Protein AF-A0A7Y2MTN3-F1 (afdb_monomer_lite)

Radius of gyration: 19.56 Å; chains: 1; bounding box: 53×22×52 Å

Foldseek 3Di:
DPDPPDDDDDDPDPDDDDDPVRVVVVVVVVCVVCVVDDDDDDDDPDDDDPVVVVVVVVVVQPDDDPPNPSPDDDDDDDDPVD

pLDDT: mean 93.46, std 9.03, range [53.56, 98.69]

Secondary structure (DSSP, 8-state):
-PPPPPPPP----SSPP--HHHHHHHHHHHHHHHTT---------PPPPHHHHHHHHHHHTTS--GGG-----------TT-

Structure (mmCIF, N/CA/C/O backbone):
data_AF-A0A7Y2MTN3-F1
#
_entry.id   AF-A0A7Y2MTN3-F1
#
loop_
_atom_site.group_PDB
_atom_site.id
_atom_site.type_symbol
_atom_site.label_atom_id
_atom_site.label_alt_id
_atom_site.label_comp_id
_atom_site.label_asym_id
_atom_site.label_entity_id
_atom_site.label_seq_id
_atom_site.pdbx_PDB_ins_code
_atom_site.Cartn_x
_atom_site.Cartn_y
_atom_site.Cartn_z
_atom_site.occupancy
_atom_site.B_iso_or_equiv
_atom_site.auth_seq_id
_atom_site.auth_comp_id
_atom_site.auth_asym_id
_atom_site.auth_atom_id
_atom_site.pdbx_PDB_model_num
ATOM 1 N N . MET A 1 1 ? 36.621 -1.089 11.410 1.00 53.56 1 MET A N 1
ATOM 2 C CA . MET A 1 1 ? 35.343 -1.205 10.676 1.00 53.56 1 MET A CA 1
ATOM 3 C C . MET A 1 1 ? 35.570 -2.117 9.486 1.00 53.56 1 MET A C 1
ATOM 5 O O . MET A 1 1 ? 36.526 -1.849 8.765 1.00 53.56 1 MET A O 1
ATOM 9 N N . PRO A 1 2 ? 34.791 -3.194 9.288 1.00 56.69 2 PRO A N 1
ATOM 10 C CA . PRO A 1 2 ? 34.909 -3.961 8.058 1.00 56.69 2 PRO A CA 1
ATOM 11 C C . PRO A 1 2 ? 34.501 -3.054 6.890 1.00 56.69 2 PRO A C 1
ATOM 13 O O . PRO A 1 2 ? 33.537 -2.297 7.005 1.00 56.69 2 PRO A O 1
ATOM 16 N N . LEU A 1 3 ? 35.266 -3.096 5.800 1.00 59.53 3 LEU A N 1
ATOM 17 C CA . LEU A 1 3 ? 34.935 -2.406 4.555 1.00 59.53 3 LEU A CA 1
ATOM 18 C C . LEU A 1 3 ? 33.555 -2.893 4.099 1.00 59.53 3 LEU A C 1
ATOM 20 O O . LEU A 1 3 ? 33.354 -4.097 3.937 1.00 59.53 3 LEU A O 1
ATOM 24 N N . ALA A 1 4 ? 32.601 -1.974 3.943 1.00 67.75 4 ALA A N 1
ATOM 25 C CA . ALA A 1 4 ? 31.284 -2.309 3.424 1.00 67.75 4 ALA A CA 1
ATOM 26 C C . ALA A 1 4 ? 31.454 -2.984 2.054 1.00 67.75 4 ALA A C 1
ATOM 28 O O . ALA A 1 4 ? 32.063 -2.417 1.148 1.00 67.75 4 ALA A O 1
ATOM 29 N N . SER A 1 5 ? 30.970 -4.221 1.929 1.00 81.00 5 SER A N 1
ATOM 30 C CA . SER A 1 5 ? 30.993 -4.951 0.663 1.00 81.00 5 SER A CA 1
ATOM 31 C C . SER A 1 5 ? 30.158 -4.190 -0.366 1.00 81.00 5 SER A C 1
ATOM 33 O O . SER A 1 5 ? 29.022 -3.806 -0.080 1.00 81.00 5 SER A O 1
ATOM 35 N N . THR A 1 6 ? 30.717 -3.950 -1.553 1.00 84.50 6 THR A N 1
ATOM 36 C CA . THR A 1 6 ? 29.983 -3.331 -2.659 1.00 84.50 6 THR A CA 1
ATOM 37 C C . THR A 1 6 ? 28.754 -4.183 -2.988 1.00 84.50 6 THR A C 1
ATOM 39 O O . THR A 1 6 ? 28.907 -5.383 -3.239 1.00 84.50 6 THR A O 1
ATOM 42 N N . PRO A 1 7 ? 27.539 -3.609 -3.009 1.00 87.44 7 PRO A N 1
ATOM 43 C CA . PRO A 1 7 ? 26.343 -4.376 -3.319 1.00 87.44 7 PRO A CA 1
ATOM 44 C C . PRO A 1 7 ? 26.416 -4.940 -4.743 1.00 87.44 7 PRO A C 1
ATOM 46 O O . PRO A 1 7 ? 26.818 -4.259 -5.688 1.00 87.44 7 PRO A O 1
ATOM 49 N N . ARG A 1 8 ? 26.001 -6.200 -4.900 1.00 93.44 8 ARG A N 1
ATOM 50 C CA . ARG A 1 8 ? 2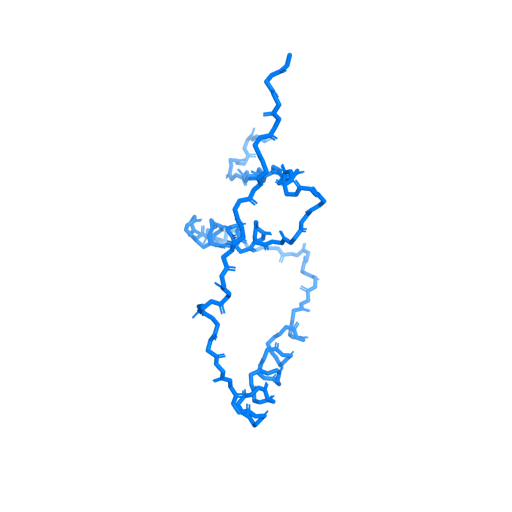5.887 -6.854 -6.207 1.00 93.44 8 ARG A CA 1
ATOM 51 C C . ARG A 1 8 ? 24.703 -6.268 -6.973 1.00 93.44 8 ARG A C 1
ATOM 53 O O . ARG A 1 8 ? 23.579 -6.283 -6.478 1.00 93.44 8 ARG A O 1
ATOM 60 N N . THR A 1 9 ? 24.935 -5.829 -8.205 1.00 93.94 9 THR A N 1
ATOM 61 C CA . THR A 1 9 ? 23.864 -5.433 -9.125 1.00 93.94 9 THR A CA 1
ATOM 62 C C . THR A 1 9 ? 23.280 -6.657 -9.837 1.00 93.94 9 THR A C 1
ATOM 64 O O . THR A 1 9 ? 23.985 -7.630 -10.123 1.00 93.94 9 THR A O 1
ATOM 67 N N . ILE A 1 10 ? 21.973 -6.629 -10.102 1.00 93.19 10 ILE A N 1
ATOM 68 C CA . ILE A 1 10 ? 21.243 -7.685 -10.818 1.00 93.19 10 ILE A CA 1
ATOM 69 C C . ILE A 1 10 ? 20.345 -7.064 -11.902 1.00 93.19 10 ILE A C 1
ATOM 71 O O . ILE A 1 10 ? 19.859 -5.949 -11.699 1.00 93.19 10 ILE A O 1
ATOM 75 N N . PRO A 1 11 ? 20.100 -7.748 -13.040 1.00 93.75 11 PRO A N 1
ATOM 76 C CA . PRO A 1 11 ? 19.121 -7.297 -14.028 1.00 93.75 11 PRO A CA 1
ATOM 77 C C . PRO A 1 11 ? 17.699 -7.236 -13.451 1.00 93.75 11 PRO A C 1
ATOM 79 O O . PRO A 1 11 ? 17.297 -8.099 -12.668 1.00 93.75 11 PRO A O 1
ATOM 82 N N . LEU A 1 12 ? 16.913 -6.245 -13.875 1.00 89.88 12 LEU A N 1
ATOM 83 C CA . LEU A 1 12 ? 15.512 -6.097 -13.479 1.00 89.88 12 LEU A CA 1
ATOM 84 C C . LEU A 1 12 ? 14.618 -7.027 -14.320 1.00 89.88 12 LEU A C 1
ATOM 86 O O . LEU A 1 12 ? 14.159 -6.640 -15.387 1.00 89.88 12 LEU A O 1
ATOM 90 N N . SER A 1 13 ? 14.385 -8.256 -13.854 1.00 86.56 13 SER A N 1
ATOM 91 C CA . SER A 1 13 ? 13.712 -9.311 -14.637 1.00 86.56 13 SER A CA 1
ATOM 92 C C . SER A 1 13 ? 12.241 -9.577 -14.287 1.00 86.56 13 SER A C 1
ATOM 94 O O . SER A 1 13 ? 11.578 -10.334 -14.987 1.00 86.56 13 SER A O 1
ATOM 96 N N . HIS A 1 14 ? 11.712 -8.993 -13.210 1.00 83.06 14 HIS A N 1
ATOM 97 C CA . HIS A 1 14 ? 10.403 -9.372 -12.655 1.00 83.06 14 HIS A CA 1
ATOM 98 C C . HIS A 1 14 ? 9.244 -8.443 -13.049 1.00 83.06 14 HIS A C 1
ATOM 100 O O . HIS A 1 14 ? 8.110 -8.665 -12.625 1.00 83.06 14 HIS A O 1
ATOM 106 N N . ARG A 1 15 ? 9.497 -7.383 -13.827 1.00 84.31 15 ARG A N 1
ATOM 107 C CA . ARG A 1 15 ? 8.447 -6.456 -14.262 1.00 84.31 15 ARG A CA 1
ATOM 108 C C . ARG A 1 15 ? 7.978 -6.839 -15.669 1.00 84.31 15 ARG A C 1
ATOM 110 O O . ARG A 1 15 ? 8.797 -6.782 -16.581 1.00 84.31 15 ARG A O 1
ATOM 117 N N . PRO A 1 16 ? 6.700 -7.206 -15.867 1.00 87.88 16 PRO A N 1
ATOM 118 C CA . PRO A 1 16 ? 6.203 -7.524 -17.197 1.00 87.88 16 PRO A CA 1
ATOM 119 C C . PRO A 1 16 ? 6.197 -6.271 -18.075 1.00 87.88 16 PRO A C 1
ATOM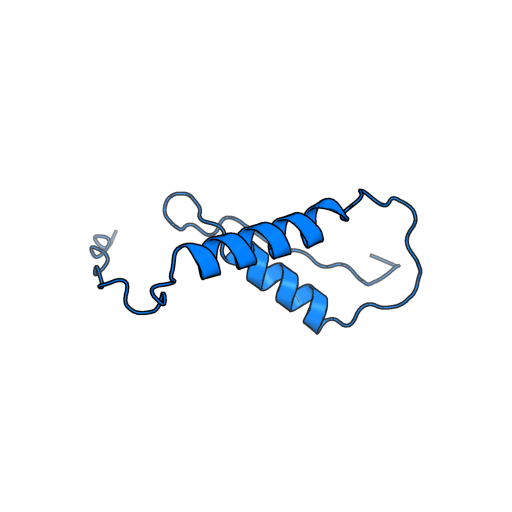 121 O O . PRO A 1 16 ? 5.842 -5.179 -17.616 1.00 87.88 16 PRO A O 1
ATOM 124 N N . GLU A 1 17 ? 6.554 -6.441 -19.344 1.00 90.19 17 GLU A N 1
ATOM 125 C CA . GLU A 1 17 ? 6.321 -5.425 -20.365 1.00 90.19 17 GLU A CA 1
ATOM 126 C C . GLU A 1 17 ? 4.821 -5.350 -20.662 1.00 90.19 17 GLU A C 1
ATOM 128 O O . GLU A 1 17 ? 4.148 -6.368 -20.831 1.00 90.19 17 GLU A O 1
ATOM 133 N N . LEU A 1 18 ? 4.280 -4.133 -20.680 1.00 92.88 18 LEU A N 1
ATOM 134 C CA . LEU A 1 18 ? 2.867 -3.879 -20.938 1.00 92.88 18 LEU A CA 1
ATOM 135 C C . LEU A 1 18 ? 2.727 -3.046 -22.208 1.00 92.88 18 LEU A C 1
ATOM 137 O O . LEU A 1 18 ? 3.530 -2.146 -22.461 1.00 92.88 18 LEU A O 1
ATOM 141 N N . THR A 1 19 ? 1.670 -3.307 -22.9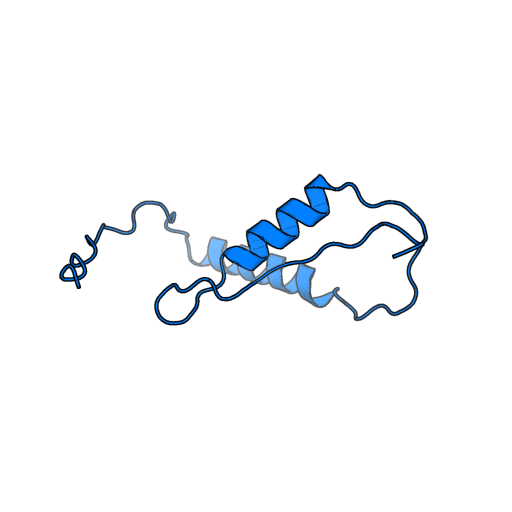75 1.00 97.81 19 THR A N 1
ATOM 142 C CA . THR A 1 19 ? 1.295 -2.441 -24.095 1.00 97.81 19 THR A CA 1
ATOM 143 C C . THR A 1 19 ? 0.855 -1.073 -23.578 1.00 97.81 19 THR A C 1
ATOM 145 O O . THR A 1 19 ? 0.386 -0.935 -22.445 1.00 97.81 19 THR A O 1
ATOM 148 N N . VAL A 1 20 ? 0.970 -0.047 -24.422 1.00 97.62 20 VAL A N 1
ATOM 149 C CA . VAL A 1 20 ? 0.549 1.317 -24.066 1.00 97.62 20 VAL A CA 1
ATOM 150 C C . VAL A 1 20 ? -0.924 1.360 -23.650 1.00 97.62 20 VAL A C 1
ATOM 152 O O . VAL A 1 20 ? -1.260 2.034 -22.678 1.00 97.62 20 VAL A O 1
ATOM 155 N N . ASP A 1 21 ? -1.792 0.610 -24.329 1.00 98.12 21 ASP A N 1
ATOM 156 C CA . ASP A 1 21 ? -3.218 0.571 -24.001 1.00 98.12 21 ASP A CA 1
ATOM 157 C C . ASP A 1 21 ? -3.482 -0.105 -22.650 1.00 98.12 21 ASP A C 1
ATOM 159 O O . ASP A 1 21 ? -4.228 0.444 -21.841 1.00 98.12 21 ASP A O 1
ATOM 163 N N . ALA A 1 22 ? -2.792 -1.210 -22.336 1.00 97.19 22 ALA A N 1
ATOM 164 C CA . ALA A 1 22 ? -2.890 -1.853 -21.024 1.00 97.19 22 ALA A CA 1
ATOM 165 C C . ALA A 1 22 ? -2.376 -0.943 -19.892 1.00 97.19 22 ALA A C 1
ATOM 167 O O . ALA A 1 22 ? -2.939 -0.917 -18.796 1.00 97.19 22 ALA A O 1
ATOM 168 N N . VAL A 1 23 ? -1.316 -0.164 -20.142 1.00 96.94 23 VAL A N 1
ATOM 169 C CA . VAL A 1 23 ? -0.837 0.850 -19.188 1.0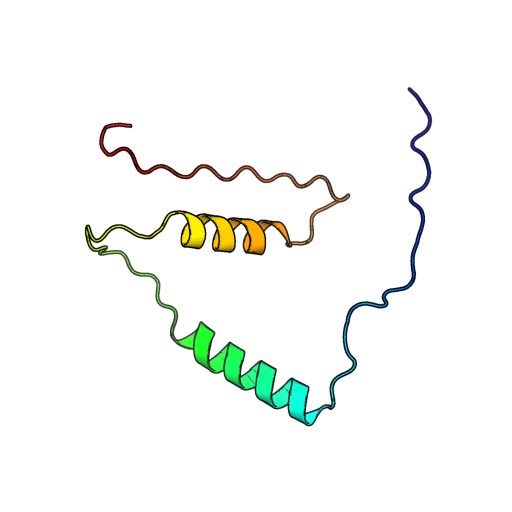0 96.94 23 VAL A CA 1
ATOM 170 C C . VAL A 1 23 ? -1.883 1.947 -18.992 1.00 96.94 23 VAL A C 1
ATOM 172 O O . VAL A 1 23 ? -2.151 2.324 -17.850 1.00 96.94 23 VAL A O 1
ATOM 175 N N . ARG A 1 24 ? -2.499 2.438 -20.075 1.00 98.31 24 ARG A N 1
ATOM 176 C CA . ARG A 1 24 ? -3.534 3.482 -20.024 1.00 98.31 24 ARG A CA 1
ATOM 177 C C . ARG A 1 24 ? -4.757 3.021 -19.235 1.00 98.31 24 ARG A C 1
ATOM 179 O O . ARG A 1 24 ? -5.234 3.757 -18.376 1.00 98.31 24 ARG A O 1
ATOM 186 N N . GLU A 1 25 ? -5.232 1.808 -19.491 1.00 98.31 25 GLU A N 1
ATOM 187 C CA . GLU A 1 25 ? -6.365 1.222 -18.775 1.00 98.31 25 GLU A CA 1
ATOM 188 C C . GLU A 1 25 ? -6.083 1.118 -17.272 1.00 98.31 25 GLU A C 1
ATOM 190 O O . GLU A 1 25 ? -6.864 1.609 -16.458 1.00 98.31 25 GLU A O 1
ATOM 195 N N . ARG A 1 26 ? -4.920 0.570 -16.893 1.00 97.38 26 ARG A N 1
ATOM 196 C CA . ARG A 1 26 ? -4.514 0.454 -15.484 1.00 97.38 26 ARG A CA 1
ATOM 197 C C . ARG A 1 26 ? -4.375 1.809 -14.798 1.00 97.38 26 ARG A C 1
ATOM 199 O O . ARG A 1 26 ? -4.772 1.942 -13.644 1.00 97.38 26 ARG A O 1
ATOM 206 N N . ALA A 1 27 ? -3.806 2.799 -15.486 1.00 98.06 27 ALA A N 1
ATOM 207 C CA . ALA A 1 27 ? -3.650 4.146 -14.950 1.00 98.06 27 ALA A CA 1
ATOM 208 C C . ALA A 1 27 ? -5.010 4.806 -14.688 1.00 98.06 27 ALA A C 1
ATOM 210 O O . ALA A 1 27 ? -5.215 5.363 -13.611 1.00 98.06 27 ALA A O 1
ATOM 211 N N . ASN A 1 28 ? -5.949 4.684 -15.633 1.00 98.56 28 ASN A N 1
ATOM 212 C CA . ASN A 1 28 ? -7.306 5.192 -15.466 1.00 98.56 28 ASN A CA 1
ATOM 213 C C . ASN A 1 28 ? -8.018 4.471 -14.322 1.00 98.56 28 ASN A C 1
ATOM 215 O O . ASN A 1 28 ? -8.499 5.135 -13.418 1.00 98.56 28 ASN A O 1
ATOM 219 N N . ALA A 1 29 ? -8.018 3.136 -14.287 1.00 98.62 29 ALA A N 1
ATOM 220 C CA . ALA A 1 29 ? -8.661 2.380 -13.211 1.00 98.62 29 ALA A CA 1
ATOM 221 C C . ALA A 1 29 ? -8.121 2.762 -11.821 1.00 98.62 29 ALA A C 1
ATOM 223 O O . ALA A 1 29 ? -8.894 2.974 -10.890 1.00 98.62 29 ALA A O 1
ATOM 224 N N . PHE A 1 30 ? -6.800 2.918 -11.691 1.00 98.38 30 PHE A N 1
ATOM 225 C CA . PHE A 1 30 ? -6.185 3.355 -10.441 1.00 98.38 30 PHE A CA 1
ATOM 226 C C . PHE A 1 30 ? -6.582 4.786 -10.066 1.00 98.38 30 PHE A C 1
ATOM 228 O O . PHE A 1 30 ? -6.958 5.027 -8.923 1.00 98.38 30 PHE A O 1
ATOM 235 N N . TYR A 1 31 ? -6.540 5.729 -11.015 1.00 98.56 31 TYR A N 1
ATOM 236 C CA . TYR A 1 31 ? -7.023 7.095 -10.793 1.00 98.56 31 TYR A CA 1
ATOM 237 C C . TYR A 1 31 ? -8.482 7.098 -10.327 1.00 98.56 31 TYR A C 1
ATOM 239 O O . TYR A 1 31 ? -8.832 7.778 -9.360 1.00 98.56 31 TYR A O 1
ATOM 247 N N . GLU A 1 32 ? -9.314 6.305 -11.000 1.00 98.56 32 GLU A N 1
ATOM 248 C CA . GLU A 1 32 ? -10.735 6.193 -10.738 1.00 98.56 32 GLU A CA 1
ATOM 249 C C . GLU A 1 32 ? -11.032 5.642 -9.333 1.00 98.56 32 GLU A C 1
ATOM 251 O O . GLU A 1 32 ? -12.014 6.069 -8.726 1.00 98.56 32 GLU A O 1
ATOM 256 N N . ASP A 1 33 ? -10.185 4.760 -8.805 1.00 98.38 33 ASP A N 1
ATOM 257 C CA . ASP A 1 33 ? -10.258 4.252 -7.435 1.00 98.38 33 ASP A CA 1
ATOM 258 C C . ASP A 1 33 ? -9.789 5.309 -6.419 1.00 98.38 33 ASP A C 1
ATOM 260 O O . ASP A 1 33 ? -10.557 5.755 -5.558 1.00 98.38 33 ASP A O 1
ATOM 264 N N . VAL A 1 34 ? -8.561 5.821 -6.563 1.00 98.06 34 VAL A N 1
ATOM 265 C CA . VAL A 1 34 ? -7.967 6.728 -5.565 1.00 98.06 34 VAL A CA 1
ATOM 266 C C . VAL A 1 34 ? -8.656 8.090 -5.491 1.00 98.06 34 VAL A C 1
ATOM 268 O O . VAL A 1 34 ? -8.632 8.721 -4.430 1.00 98.06 34 VAL A O 1
ATOM 271 N N . ARG A 1 35 ? -9.321 8.556 -6.563 1.00 98.12 35 ARG A N 1
ATOM 272 C CA . ARG A 1 35 ? -10.095 9.813 -6.528 1.00 98.12 35 ARG A CA 1
ATOM 273 C C . ARG A 1 35 ? -11.305 9.744 -5.597 1.00 98.12 35 ARG A C 1
ATOM 275 O O . ARG A 1 35 ? -11.784 10.786 -5.153 1.00 98.12 35 ARG A O 1
ATOM 282 N N . THR A 1 36 ? -11.801 8.544 -5.285 1.00 98.19 36 THR A N 1
ATOM 283 C CA . THR A 1 36 ? -12.925 8.360 -4.351 1.00 98.19 36 THR A CA 1
ATOM 284 C C . THR A 1 36 ? -12.512 8.575 -2.894 1.00 98.19 36 THR A C 1
ATOM 286 O O . THR A 1 36 ? -13.354 8.875 -2.044 1.00 98.19 36 THR A O 1
ATOM 289 N N . ARG A 1 37 ? -11.210 8.485 -2.589 1.00 98.25 37 ARG A N 1
ATOM 290 C CA . ARG A 1 37 ? -10.681 8.616 -1.232 1.00 98.25 37 ARG A CA 1
ATOM 291 C C . ARG A 1 37 ? -10.954 10.012 -0.673 1.00 98.25 37 ARG A C 1
ATOM 293 O O . ARG A 1 37 ? -10.526 11.035 -1.213 1.00 98.25 37 ARG A O 1
ATOM 300 N N . ARG A 1 38 ? -11.591 10.056 0.497 1.00 98.38 38 ARG A N 1
ATOM 301 C CA . ARG A 1 38 ? -11.820 11.273 1.287 1.00 98.38 38 ARG A CA 1
ATOM 302 C C . ARG A 1 38 ? -11.193 11.131 2.665 1.00 98.38 38 ARG A C 1
ATOM 304 O O . ARG A 1 38 ? -11.065 10.035 3.195 1.00 98.38 38 ARG A O 1
ATOM 311 N N . THR A 1 39 ? -10.801 12.257 3.254 1.00 98.38 39 THR A N 1
ATOM 312 C CA . THR A 1 39 ? -10.376 12.276 4.657 1.00 98.38 39 THR A CA 1
ATOM 313 C C . THR A 1 39 ? -11.624 12.189 5.524 1.00 98.38 39 THR A C 1
ATOM 315 O O . THR A 1 39 ? -12.392 13.148 5.595 1.00 98.38 39 THR A O 1
ATOM 318 N N . VAL A 1 40 ? -11.829 11.033 6.147 1.00 97.94 40 VAL A N 1
ATOM 319 C CA . VAL A 1 40 ? -12.932 10.761 7.074 1.00 97.94 40 VAL A CA 1
ATOM 320 C C . VAL A 1 40 ? -12.468 11.058 8.501 1.00 97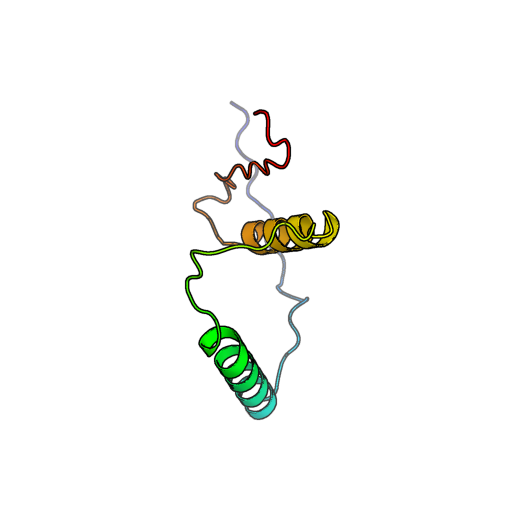.94 40 VAL A C 1
ATOM 322 O O . VAL A 1 40 ? -11.307 10.841 8.830 1.00 97.94 40 VAL A O 1
ATOM 325 N N . ARG A 1 41 ? -13.361 11.615 9.327 1.00 98.38 41 ARG A N 1
ATOM 326 C CA . ARG A 1 41 ? -13.095 11.958 10.741 1.00 98.38 41 ARG A CA 1
ATOM 327 C C . ARG A 1 41 ? -14.110 11.357 11.722 1.00 98.38 41 ARG A C 1
ATOM 329 O O . ARG A 1 41 ? -14.024 11.619 12.910 1.00 98.38 41 ARG A O 1
ATOM 336 N N . HIS A 1 42 ? -15.055 10.564 11.219 1.00 98.25 42 HIS A N 1
ATOM 337 C CA . HIS A 1 42 ? -16.047 9.839 12.011 1.00 98.25 42 HIS A CA 1
ATOM 338 C C . HIS A 1 42 ? -15.948 8.363 11.629 1.00 98.25 42 HIS A C 1
ATOM 340 O O . HIS A 1 42 ? -16.205 8.015 10.475 1.00 98.25 42 HIS A O 1
ATOM 346 N N . PHE A 1 43 ? -15.520 7.524 12.568 1.00 96.94 43 PHE A N 1
ATOM 347 C CA . PHE A 1 43 ? -15.221 6.112 12.335 1.00 96.94 43 PHE A CA 1
ATOM 348 C C . PHE A 1 43 ? -16.243 5.220 13.045 1.00 96.94 43 PHE A C 1
ATOM 350 O O . PHE A 1 43 ? -16.825 5.609 14.053 1.00 96.94 43 PHE A O 1
ATOM 357 N N . SER A 1 44 ? -16.482 4.033 12.489 1.00 97.31 44 SER A N 1
ATOM 358 C CA . SER A 1 44 ? -17.326 3.002 13.102 1.00 97.31 44 SER A CA 1
ATOM 359 C C . SER A 1 44 ? -16.501 2.146 14.066 1.00 97.31 44 SER A C 1
ATOM 361 O O . SER A 1 44 ? -15.322 1.924 13.816 1.00 97.31 44 SER A O 1
ATOM 363 N N . GLU A 1 45 ? -17.140 1.591 15.097 1.00 95.62 45 GLU A N 1
ATOM 364 C CA . GLU A 1 45 ? -16.546 0.607 16.022 1.00 95.62 45 GLU A CA 1
ATOM 365 C C . GLU A 1 45 ? -16.373 -0.796 15.411 1.00 95.62 45 GLU A C 1
ATOM 367 O O . GLU A 1 45 ? -15.9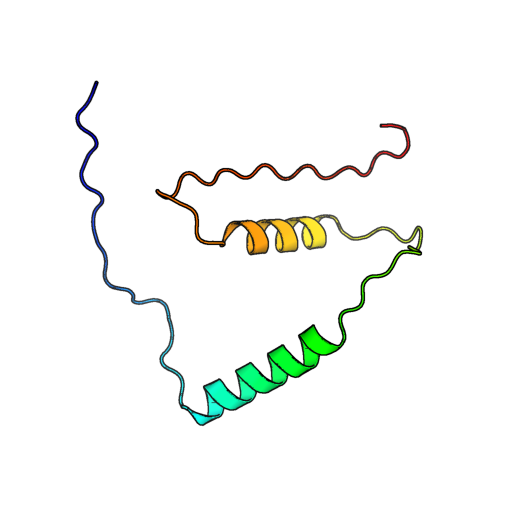18 -1.726 16.073 1.00 95.62 45 GLU A O 1
ATOM 372 N N . ARG A 1 46 ? -16.764 -0.992 14.145 1.00 96.69 46 ARG A N 1
ATOM 373 C CA . ARG A 1 46 ? -16.634 -2.289 13.479 1.00 96.69 46 ARG A CA 1
ATOM 374 C C . ARG A 1 46 ? -15.155 -2.700 13.410 1.00 96.69 46 ARG A C 1
ATOM 376 O O . ARG A 1 46 ? -14.365 -1.945 12.840 1.00 96.69 46 ARG A O 1
ATOM 383 N N . PRO A 1 47 ? -14.785 -3.900 13.896 1.00 94.69 47 PRO A N 1
ATOM 384 C CA . PRO A 1 47 ? -13.403 -4.351 13.838 1.00 94.69 47 PRO A CA 1
ATOM 385 C C . PRO A 1 47 ? -12.944 -4.532 12.387 1.00 94.69 47 PRO A C 1
ATOM 387 O O . PRO A 1 47 ? -13.711 -4.961 11.519 1.00 94.69 47 PRO A O 1
ATOM 390 N N . VAL A 1 48 ? -11.672 -4.225 12.140 1.00 96.31 48 VAL A N 1
ATOM 391 C CA . VAL A 1 48 ? -10.987 -4.485 10.869 1.00 96.31 48 VAL A CA 1
ATOM 392 C C . VAL A 1 48 ? -10.100 -5.716 11.060 1.00 96.31 48 VAL A C 1
ATOM 394 O O . VAL A 1 48 ? -9.365 -5.758 12.049 1.00 96.31 48 VAL A O 1
ATOM 397 N N . PRO A 1 49 ? -10.136 -6.714 10.157 1.00 97.44 49 PRO A N 1
ATOM 398 C CA . PRO A 1 49 ? -9.238 -7.862 10.247 1.00 97.44 49 PRO A CA 1
ATOM 399 C C . PRO A 1 49 ? -7.767 -7.426 10.251 1.00 97.44 49 PRO A C 1
ATOM 401 O O . PRO A 1 49 ? -7.358 -6.559 9.472 1.00 97.44 49 PRO A O 1
ATOM 404 N N . ARG A 1 50 ? -6.963 -8.018 11.136 1.00 96.62 50 ARG A N 1
ATOM 405 C CA . ARG A 1 50 ? -5.565 -7.623 11.368 1.00 96.62 50 ARG A CA 1
ATOM 406 C C . ARG A 1 50 ? -4.709 -7.776 10.113 1.00 96.62 50 ARG A C 1
ATOM 408 O O . ARG A 1 50 ? -3.906 -6.900 9.806 1.00 96.62 50 ARG A O 1
ATOM 415 N N . GLU A 1 51 ? -4.927 -8.846 9.364 1.00 98.25 51 GLU A N 1
ATOM 416 C CA . GLU A 1 51 ? -4.229 -9.159 8.121 1.00 98.25 51 GLU A CA 1
ATOM 417 C C . GLU A 1 51 ? -4.406 -8.069 7.052 1.00 98.25 51 GLU A C 1
ATOM 419 O O . GLU A 1 51 ? -3.508 -7.837 6.243 1.00 98.25 51 GLU A O 1
ATOM 424 N N . VAL A 1 52 ? -5.528 -7.338 7.075 1.00 98.19 52 VAL A N 1
ATOM 425 C CA . VAL A 1 52 ? -5.759 -6.200 6.174 1.00 98.19 52 VAL A CA 1
ATOM 426 C C . VAL A 1 52 ? -4.848 -5.033 6.553 1.00 98.19 52 VAL A C 1
ATOM 428 O O . VAL A 1 52 ? -4.220 -4.430 5.684 1.00 98.19 52 VAL A O 1
ATOM 431 N N . VAL A 1 53 ? -4.731 -4.731 7.851 1.00 97.81 53 VAL A N 1
ATOM 432 C CA . VAL A 1 53 ? -3.831 -3.682 8.358 1.00 97.81 53 VAL A CA 1
ATOM 433 C C . VAL A 1 53 ? -2.372 -4.032 8.057 1.00 97.81 53 VAL A C 1
ATOM 435 O O . VAL A 1 53 ? -1.614 -3.181 7.592 1.00 97.81 53 VAL A O 1
ATOM 438 N N . GLU A 1 54 ? -1.988 -5.292 8.256 1.00 98.31 54 GLU A N 1
ATOM 439 C CA . GLU A 1 54 ? -0.642 -5.787 7.960 1.00 98.31 54 GLU A CA 1
ATOM 440 C C . GLU A 1 54 ? -0.305 -5.673 6.469 1.00 98.31 54 GLU A C 1
ATOM 442 O O . GLU A 1 54 ? 0.763 -5.166 6.126 1.00 98.31 54 GLU A O 1
ATOM 447 N N . ALA A 1 55 ? -1.223 -6.049 5.573 1.00 98.69 55 ALA A N 1
ATOM 448 C CA . ALA A 1 55 ? -1.033 -5.887 4.131 1.00 98.69 55 ALA A CA 1
ATOM 449 C C . ALA A 1 55 ? -0.833 -4.413 3.730 1.00 98.69 55 ALA A C 1
ATOM 451 O O . ALA A 1 55 ? 0.041 -4.106 2.916 1.00 98.69 55 ALA A O 1
ATOM 452 N N . CYS A 1 56 ? -1.585 -3.488 4.336 1.00 98.25 56 CYS A N 1
ATOM 453 C CA . CYS A 1 56 ? -1.402 -2.051 4.123 1.00 98.25 56 CYS A CA 1
ATOM 454 C C . CYS A 1 56 ? -0.019 -1.563 4.587 1.00 98.25 56 CYS A C 1
ATOM 456 O O . CYS A 1 56 ? 0.623 -0.781 3.883 1.00 98.25 56 CYS A O 1
ATOM 458 N N . ILE A 1 57 ? 0.463 -2.031 5.743 1.00 98.25 57 ILE A N 1
ATOM 459 C CA . ILE A 1 57 ? 1.798 -1.687 6.261 1.00 98.25 57 ILE A CA 1
ATOM 460 C C . ILE A 1 57 ? 2.898 -2.257 5.356 1.00 98.25 57 ILE A C 1
ATOM 462 O O . ILE A 1 57 ? 3.847 -1.545 5.027 1.00 98.25 57 ILE A O 1
ATOM 466 N N . LEU A 1 58 ? 2.760 -3.506 4.899 1.00 98.12 58 LEU A N 1
ATOM 467 C CA . LEU A 1 58 ? 3.696 -4.121 3.952 1.00 98.12 58 LEU A CA 1
ATOM 468 C C . LEU A 1 58 ? 3.790 -3.320 2.651 1.00 98.12 58 LEU A C 1
ATOM 470 O O . LEU A 1 58 ? 4.892 -3.080 2.163 1.00 98.12 58 LEU A O 1
ATOM 474 N N . ALA A 1 59 ? 2.654 -2.858 2.122 1.00 98.19 59 ALA A N 1
ATOM 475 C CA . ALA A 1 59 ? 2.624 -1.989 0.951 1.00 98.19 59 ALA A CA 1
ATOM 476 C C . ALA A 1 59 ? 3.313 -0.637 1.214 1.00 98.19 59 ALA A C 1
ATOM 478 O O . ALA A 1 59 ? 4.081 -0.167 0.378 1.00 98.19 59 ALA A O 1
ATOM 479 N N . ALA A 1 60 ? 3.100 -0.020 2.381 1.00 97.81 60 ALA A N 1
ATOM 480 C CA . ALA A 1 60 ? 3.785 1.222 2.747 1.00 97.81 60 ALA A CA 1
ATOM 481 C C . ALA A 1 60 ? 5.314 1.040 2.829 1.00 97.81 60 ALA A C 1
ATOM 483 O O . ALA A 1 60 ? 6.068 1.904 2.378 1.00 97.81 60 ALA A O 1
ATOM 484 N N . GLY A 1 61 ? 5.772 -0.108 3.337 1.00 97.19 61 GLY A N 1
ATOM 485 C CA . GLY A 1 61 ? 7.190 -0.457 3.447 1.00 97.19 61 GLY A CA 1
ATOM 486 C C . GLY A 1 61 ? 7.924 -0.611 2.108 1.00 97.19 61 GLY A C 1
ATOM 487 O O . GLY A 1 61 ? 9.152 -0.604 2.091 1.00 97.19 61 GLY A O 1
ATOM 488 N N . THR A 1 62 ? 7.218 -0.700 0.973 1.00 96.25 62 THR A N 1
ATOM 489 C CA . THR A 1 62 ? 7.863 -0.756 -0.352 1.00 96.25 62 THR A CA 1
ATOM 490 C C . THR A 1 62 ? 8.302 0.611 -0.876 1.00 96.25 62 THR A C 1
ATOM 492 O O . THR A 1 62 ? 8.828 0.696 -1.988 1.00 96.25 62 THR A O 1
ATOM 495 N N . ALA A 1 63 ? 8.049 1.697 -0.140 1.00 97.62 63 ALA A N 1
ATOM 496 C CA . ALA A 1 63 ? 8.497 3.023 -0.537 1.00 97.62 63 ALA A CA 1
ATOM 497 C C . ALA A 1 63 ? 10.036 3.064 -0.697 1.00 97.62 63 ALA A C 1
ATOM 499 O O . ALA A 1 63 ? 10.767 2.374 0.020 1.00 97.62 63 ALA A O 1
ATOM 500 N N . PRO A 1 64 ? 10.576 3.867 -1.629 1.00 96.88 64 PRO A N 1
ATOM 501 C CA . PRO A 1 64 ? 12.009 4.121 -1.675 1.00 96.88 64 PRO A CA 1
ATOM 502 C C . PRO A 1 64 ? 12.426 4.985 -0.478 1.00 96.88 64 PRO A C 1
ATOM 504 O O . PRO A 1 64 ? 11.674 5.842 -0.017 1.00 96.88 64 PRO A O 1
ATOM 507 N N . ASN A 1 65 ? 13.650 4.799 0.010 1.00 97.00 65 ASN A N 1
ATOM 508 C CA . ASN A 1 65 ? 14.224 5.628 1.066 1.00 97.00 65 ASN A CA 1
ATOM 509 C C . ASN A 1 65 ? 15.737 5.805 0.868 1.00 97.00 65 ASN A C 1
ATOM 511 O O . ASN A 1 65 ? 16.398 5.005 0.200 1.00 97.00 65 ASN A O 1
ATOM 515 N N . GLY A 1 66 ? 16.277 6.896 1.416 1.00 96.25 66 GLY A N 1
ATOM 516 C CA . GLY A 1 66 ? 17.686 7.258 1.265 1.00 96.25 66 GLY A CA 1
ATOM 517 C C . GLY A 1 66 ? 18.609 6.163 1.794 1.00 96.25 66 GLY A C 1
ATOM 518 O O . GLY A 1 66 ? 18.426 5.683 2.910 1.00 96.25 66 GLY A O 1
ATOM 519 N N . ALA A 1 67 ? 19.584 5.762 0.974 1.00 93.12 67 ALA A N 1
ATOM 520 C CA . ALA A 1 67 ? 20.552 4.707 1.286 1.00 93.12 67 ALA A CA 1
ATOM 521 C C . ALA A 1 67 ? 19.937 3.359 1.732 1.00 93.12 67 ALA A C 1
ATOM 523 O O . ALA A 1 67 ? 20.628 2.551 2.346 1.00 93.12 67 ALA A O 1
ATOM 524 N N . ASN A 1 68 ? 18.661 3.100 1.410 1.00 93.56 68 ASN A N 1
ATOM 525 C CA . ASN A 1 68 ? 17.926 1.902 1.829 1.00 93.56 68 ASN A CA 1
ATOM 526 C C . ASN A 1 68 ? 17.949 1.649 3.357 1.00 93.56 68 ASN A C 1
ATOM 528 O O . ASN A 1 68 ? 17.965 0.504 3.805 1.00 93.56 68 ASN A O 1
ATOM 532 N N . LEU A 1 69 ? 17.960 2.709 4.169 1.00 94.62 69 LEU A N 1
ATOM 533 C CA . LEU A 1 69 ? 17.948 2.617 5.632 1.00 94.62 69 LEU A CA 1
ATOM 534 C C . LEU A 1 69 ? 16.638 2.079 6.222 1.00 94.62 69 LEU A C 1
ATOM 536 O O . LEU A 1 69 ? 16.631 1.692 7.384 1.00 94.62 69 LEU A O 1
ATOM 540 N N . GLN A 1 70 ? 15.544 2.075 5.453 1.00 95.31 70 GLN A N 1
ATOM 541 C CA . GLN A 1 70 ? 14.207 1.680 5.914 1.00 95.31 70 GLN A CA 1
ATOM 542 C C . GLN A 1 70 ? 13.811 2.405 7.222 1.00 95.31 70 GLN A C 1
ATOM 544 O O . GLN A 1 70 ? 13.484 1.751 8.211 1.00 95.31 70 GLN A O 1
ATOM 549 N N . PRO A 1 71 ? 13.872 3.755 7.278 1.00 96.81 71 PRO A N 1
ATOM 550 C CA . PRO A 1 71 ? 13.826 4.511 8.533 1.00 96.81 71 PRO A CA 1
ATOM 551 C C . PRO A 1 71 ? 12.394 4.694 9.070 1.00 96.81 71 PRO A C 1
ATOM 553 O O . PRO A 1 71 ? 12.038 5.761 9.566 1.00 96.81 71 PRO A O 1
ATOM 556 N N . TRP A 1 72 ? 11.549 3.678 8.932 1.00 96.75 72 TRP A N 1
ATOM 557 C CA . TRP A 1 72 ? 10.162 3.683 9.377 1.00 96.75 72 TRP A CA 1
ATOM 558 C C . TRP A 1 72 ? 9.927 2.635 10.452 1.00 96.75 72 TRP A C 1
ATOM 560 O O . TRP A 1 72 ? 10.395 1.501 10.371 1.00 96.75 72 TRP A O 1
ATOM 570 N N . HIS A 1 73 ? 9.120 3.020 11.433 1.00 96.94 73 HIS A N 1
ATOM 571 C CA . HIS A 1 73 ? 8.530 2.116 12.401 1.00 96.94 73 HIS A CA 1
ATOM 572 C C . HIS A 1 73 ? 7.021 2.354 12.406 1.00 96.94 73 HIS A C 1
ATOM 574 O O . HIS A 1 73 ? 6.574 3.489 12.571 1.00 96.94 73 HIS A O 1
ATOM 580 N N . PHE A 1 74 ? 6.245 1.294 12.190 1.00 97.62 74 PHE A N 1
ATOM 581 C CA . PHE A 1 74 ? 4.787 1.347 12.202 1.00 97.62 74 PHE A CA 1
ATOM 582 C C . PHE A 1 74 ? 4.288 0.760 13.521 1.00 97.62 74 PHE A C 1
ATOM 584 O O . PHE A 1 74 ? 4.596 -0.387 13.836 1.00 97.62 74 PHE A O 1
ATOM 591 N N . VAL A 1 75 ? 3.512 1.540 14.275 1.00 96.50 75 VAL A N 1
ATOM 592 C CA . VAL A 1 75 ? 2.870 1.103 15.521 1.00 96.50 75 VAL A CA 1
ATOM 593 C C . VAL A 1 75 ? 1.369 1.024 15.275 1.00 96.50 75 VAL A C 1
ATOM 595 O O . VAL A 1 75 ? 0.752 2.020 14.902 1.00 96.50 75 VAL A O 1
ATOM 598 N N . ALA A 1 76 ? 0.789 -0.159 15.464 1.00 95.12 76 ALA A N 1
ATOM 599 C CA . ALA A 1 76 ? -0.651 -0.378 15.391 1.00 95.12 76 ALA A CA 1
ATOM 600 C C . ALA A 1 76 ? -1.201 -0.559 16.810 1.00 95.12 76 ALA A C 1
ATOM 602 O O . ALA A 1 76 ? -0.770 -1.465 17.522 1.00 95.12 76 ALA A O 1
ATOM 603 N N . VAL A 1 77 ? -2.138 0.303 17.210 1.00 94.94 77 VAL A N 1
ATOM 604 C CA . VAL A 1 77 ? -2.797 0.267 18.523 1.00 94.94 77 VAL A CA 1
ATOM 605 C C . VAL A 1 77 ? -4.249 -0.144 18.326 1.00 94.94 77 VAL A C 1
ATOM 607 O O . VAL A 1 77 ? -4.943 0.410 17.474 1.00 94.94 77 VAL A O 1
ATOM 610 N N . SER A 1 78 ? -4.691 -1.134 19.095 1.00 92.94 78 SER A N 1
ATOM 611 C CA . SER A 1 78 ? -6.072 -1.628 19.083 1.00 92.94 78 SER A CA 1
ATOM 612 C C . SER A 1 78 ? -6.664 -1.805 20.480 1.00 92.94 78 SER A C 1
ATOM 614 O O . SER A 1 78 ? -7.843 -2.130 20.586 1.00 92.94 78 SER A O 1
ATOM 616 N N . ASP A 1 79 ? -5.853 -1.659 21.530 1.00 93.19 79 ASP A N 1
ATOM 617 C CA . ASP A 1 79 ? -6.316 -1.714 22.914 1.00 93.19 79 ASP A CA 1
ATOM 618 C C . ASP A 1 79 ? -6.928 -0.350 23.278 1.00 93.19 79 ASP A C 1
ATOM 620 O O . ASP A 1 79 ? -6.228 0.654 23.155 1.00 93.19 79 ASP A O 1
ATOM 624 N N . PRO A 1 80 ? -8.213 -0.277 23.669 1.00 90.25 80 PRO A N 1
ATOM 625 C CA . PRO A 1 80 ? -8.845 0.985 24.049 1.00 90.25 80 PRO A CA 1
ATOM 626 C C . PRO A 1 80 ? -8.282 1.599 25.342 1.00 90.25 80 PRO A C 1
ATOM 628 O O . PRO A 1 80 ? -8.503 2.785 25.578 1.00 90.25 80 PRO A O 1
ATOM 631 N N . GLU A 1 81 ? -7.567 0.826 26.162 1.00 93.06 81 GLU A N 1
ATOM 632 C CA . GLU A 1 81 ? -7.035 1.260 27.460 1.00 93.06 81 GLU A CA 1
ATOM 633 C C . GLU A 1 81 ? -5.557 1.706 27.399 1.00 93.06 81 GLU A C 1
ATOM 635 O O . GLU A 1 81 ? -4.969 2.022 28.436 1.00 93.06 81 GLU A O 1
ATOM 640 N N . THR A 1 82 ? -4.940 1.717 26.207 1.00 73.69 82 THR A N 1
ATOM 641 C CA . THR A 1 82 ? -3.541 2.138 25.968 1.00 73.69 82 THR A CA 1
ATOM 642 C C . THR A 1 82 ? -3.472 3.380 25.088 1.00 73.69 82 THR A C 1
ATOM 644 O O . THR A 1 82 ? -2.699 4.301 25.437 1.00 73.69 82 THR A O 1
#

Sequence (82 aa):
MPLASTPRTIPLSHRPELTVDAVRERANAFYEDVRTRRTVRHFSERPVPREVVEACILAAGTAPNGANLQPWHFVAVSDPET